Protein AF-A0ABD5DJY9-F1 (afdb_monomer)

pLDDT: mean 90.46, std 8.33, range [58.66, 97.94]

Radius of gyration: 17.86 Å; Cα contacts (8 Å, |Δi|>4): 42; chains: 1; bounding box: 42×24×44 Å

Mean predicted aligned error: 5.46 Å

Nearest PDB structures (foldseek):
  3hxp-assembly1_A  TM=9.118E-01  e=5.134E-02  Bacillus subtilis
  3g9q-assembly1_A  TM=9.207E-01  e=8.351E-02  Bacillus subtilis subsp. subtilis str. 168
  2m6l-assembly1_A  TM=8.488E-01  e=1.673E-01  Escherichia coli K-12
  5wfc-assembly1_A  TM=5.261E-01  e=2.346E+00  Thermochaetoides thermophila DSM 1495

Sequence (77 aa):
IITEPSRHVSVEQLEKIAPTVSIDHLQGSAPEIYRKLAQLTGTQPRLAILERRYQEQIKQLKAMVNPPQYSVSVIQA

Organism: Acinetobacter baumannii (NCBI:txid470)

Solvent-accessible surface area (backbone atoms only — not comparable to full-atom values): 4872 Å² total; per-residue (Å²): 81,81,48,44,80,89,52,91,70,55,66,77,65,45,45,76,77,38,75,57,48,74,53,58,70,86,83,34,58,74,68,51,52,54,50,53,50,18,65,75,68,73,37,50,74,59,48,53,54,52,53,52,53,49,53,52,52,54,52,52,48,52,70,74,41,66,61,93,81,58,91,84,86,86,84,89,130

Foldseek 3Di:
DEAEPPDPDDQVVVVVVHDYDYDYCVVDPPLVVVVVVCVVPVNVVVSVVVVVVVVVVVVVVCVVDVVVVDDDDDDDD

Secondary structure (DSSP, 8-state):
-EE-TT-SS-HHHHHTTS--EE--SSSS-HHHHHHHHHHHHT-HHHHHHHHHHHHHHHHHHHHHS-GGG--------

Structure (mmCIF, N/CA/C/O backbone):
data_AF-A0ABD5DJY9-F1
#
_entry.id   AF-A0ABD5DJY9-F1
#
loop_
_atom_site.group_PDB
_atom_site.id
_atom_site.type_symbol
_atom_site.label_atom_id
_atom_site.label_alt_id
_atom_site.label_comp_id
_atom_site.label_asym_id
_atom_site.label_entity_id
_atom_site.label_seq_id
_atom_site.pdbx_PDB_ins_code
_atom_site.Cartn_x
_atom_site.Cartn_y
_atom_site.Cartn_z
_atom_site.occupancy
_atom_site.B_iso_or_equiv
_atom_site.auth_seq_id
_atom_site.auth_comp_id
_atom_site.auth_asym_id
_atom_site.auth_atom_id
_atom_site.pdbx_PDB_model_num
ATOM 1 N N . ILE A 1 1 ? -12.346 3.507 9.841 1.00 94.31 1 ILE A N 1
ATOM 2 C CA . ILE A 1 1 ? -11.325 4.574 9.751 1.00 94.31 1 ILE A CA 1
ATOM 3 C C . ILE A 1 1 ? -9.979 3.921 9.479 1.00 94.31 1 ILE A C 1
ATOM 5 O O . ILE A 1 1 ? -9.688 2.883 10.060 1.00 94.31 1 ILE A O 1
ATOM 9 N N . ILE A 1 2 ? -9.187 4.482 8.570 1.00 92.75 2 ILE A N 1
ATOM 10 C CA . ILE A 1 2 ? -7.812 4.035 8.318 1.00 92.75 2 ILE A CA 1
ATOM 11 C C . ILE A 1 2 ? -6.898 5.150 8.824 1.00 92.75 2 ILE A C 1
ATOM 13 O O . ILE A 1 2 ? -7.099 6.306 8.454 1.00 92.75 2 ILE A O 1
ATOM 17 N N . THR A 1 3 ? -5.953 4.811 9.696 1.00 93.62 3 THR A N 1
ATOM 18 C CA . THR A 1 3 ? -4.984 5.746 10.288 1.00 93.62 3 THR A CA 1
ATOM 19 C C . THR A 1 3 ? -3.566 5.175 10.192 1.00 93.62 3 THR A C 1
ATOM 21 O O . THR A 1 3 ? -3.379 4.045 9.741 1.00 93.62 3 THR A O 1
ATOM 24 N N . GLU A 1 4 ? -2.569 5.948 10.609 1.00 90.62 4 GLU A N 1
ATOM 25 C CA . GLU A 1 4 ? -1.161 5.545 10.677 1.00 90.62 4 GLU A CA 1
ATOM 26 C C . GLU A 1 4 ? -0.579 5.852 12.073 1.00 90.62 4 GLU A C 1
ATOM 28 O O . GLU A 1 4 ? -1.093 6.747 12.755 1.00 90.62 4 GLU A O 1
ATOM 33 N N . PRO A 1 5 ? 0.489 5.157 12.516 1.00 86.44 5 PRO A N 1
ATOM 34 C CA . PRO A 1 5 ? 1.014 5.279 13.882 1.00 86.44 5 PRO A CA 1
ATOM 35 C C . PRO A 1 5 ? 1.481 6.680 14.290 1.00 86.44 5 PRO A C 1
ATOM 37 O O . PRO A 1 5 ? 1.486 7.000 15.473 1.00 86.44 5 PRO A O 1
ATOM 40 N N . SER A 1 6 ? 1.871 7.525 13.333 1.00 87.38 6 SER A N 1
ATOM 41 C CA . SER A 1 6 ? 2.343 8.891 13.594 1.00 87.38 6 SER A CA 1
ATOM 42 C C . SER A 1 6 ? 1.215 9.888 13.893 1.00 87.38 6 SER A C 1
ATOM 44 O O . SER A 1 6 ? 1.489 11.046 14.214 1.00 87.38 6 SER A O 1
ATOM 46 N N . ARG A 1 7 ? -0.059 9.483 13.789 1.00 90.19 7 ARG A N 1
ATOM 47 C CA . ARG A 1 7 ? -1.203 10.364 14.062 1.00 90.19 7 ARG A CA 1
ATOM 48 C C . ARG A 1 7 ? -1.417 10.544 15.561 1.00 90.19 7 ARG A C 1
ATOM 50 O O . ARG A 1 7 ? -1.351 9.603 16.337 1.00 90.19 7 ARG A O 1
ATOM 57 N N . HIS A 1 8 ? -1.761 11.771 15.948 1.00 89.31 8 HIS A N 1
ATOM 58 C CA . HIS A 1 8 ? -1.958 12.157 17.350 1.00 89.31 8 HIS A CA 1
ATOM 59 C C . HIS A 1 8 ? -3.222 11.581 18.004 1.00 89.31 8 HIS A C 1
ATOM 61 O O . HIS A 1 8 ? -3.325 11.580 19.227 1.00 89.31 8 HIS A O 1
ATOM 67 N N . VAL A 1 9 ? -4.197 11.127 17.214 1.00 91.88 9 VAL A N 1
ATOM 68 C CA . VAL A 1 9 ? -5.447 10.560 17.737 1.00 91.88 9 VAL A CA 1
ATOM 69 C C . VAL A 1 9 ? -5.249 9.070 17.983 1.00 91.88 9 VAL A C 1
ATOM 71 O O . VAL A 1 9 ? -4.828 8.349 17.076 1.00 91.88 9 VAL A O 1
ATOM 74 N N . SER A 1 10 ? -5.571 8.600 19.190 1.00 92.19 10 SER A N 1
ATOM 75 C CA . SER A 1 10 ? -5.415 7.185 19.523 1.00 92.19 10 SER A CA 1
ATOM 76 C C . SER A 1 10 ? -6.419 6.314 18.765 1.00 92.19 10 SER A C 1
ATOM 78 O O . SER A 1 10 ? -7.556 6.714 18.500 1.00 92.19 10 SER A O 1
ATOM 80 N N . VAL A 1 11 ? -6.010 5.086 18.440 1.00 93.12 11 VAL A N 1
ATOM 81 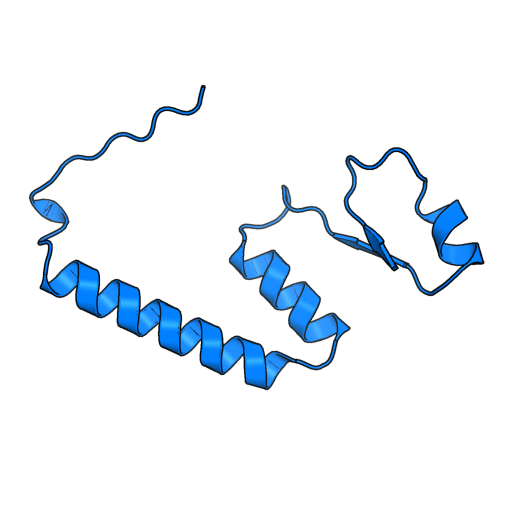C CA . VAL A 1 11 ? -6.882 4.096 17.784 1.00 93.12 11 VAL A CA 1
ATOM 82 C C . VAL A 1 11 ? -8.126 3.824 18.633 1.00 93.12 11 VAL A C 1
ATOM 84 O O . VAL A 1 11 ? -9.231 3.837 18.102 1.00 93.12 11 VAL A O 1
ATOM 87 N N . GLU A 1 12 ? -7.969 3.714 19.953 1.00 93.56 12 GLU A N 1
ATOM 88 C CA . GLU A 1 12 ? -9.065 3.501 20.911 1.00 93.56 12 GLU A CA 1
ATOM 89 C C . GLU A 1 12 ? -10.162 4.577 20.831 1.00 93.56 12 GLU A C 1
ATOM 91 O O . GLU A 1 12 ? -11.344 4.292 21.024 1.00 93.56 12 GLU A O 1
ATOM 96 N N . GLN A 1 13 ? -9.801 5.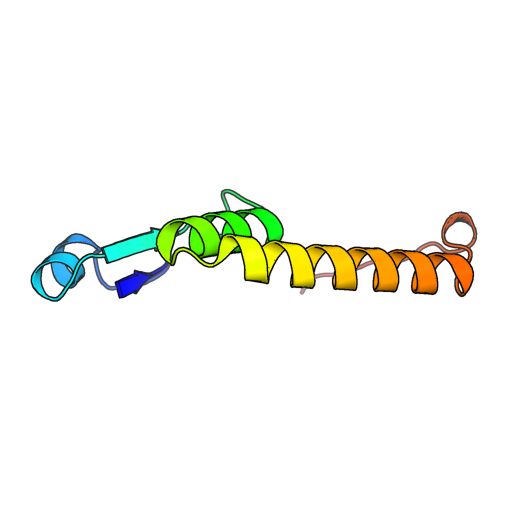837 20.553 1.00 94.75 13 GLN A N 1
ATOM 97 C CA . GLN A 1 13 ? -10.783 6.910 20.369 1.00 94.75 13 GLN A CA 1
ATOM 98 C C . GLN A 1 13 ? -11.527 6.777 19.037 1.00 94.75 13 GLN A C 1
ATOM 100 O O . GLN A 1 13 ? -12.730 7.027 18.979 1.00 94.75 13 GLN A O 1
ATOM 105 N N . LEU A 1 14 ? -10.829 6.371 17.978 1.00 96.50 14 LEU A N 1
ATOM 106 C CA . LEU A 1 14 ? -11.400 6.201 16.641 1.00 96.50 14 LEU A CA 1
ATOM 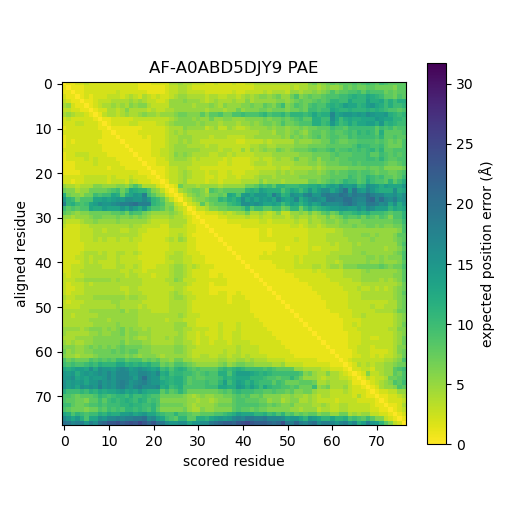107 C C . LEU A 1 14 ? -12.318 4.971 16.561 1.00 96.50 14 LEU A C 1
ATOM 109 O O . LEU A 1 14 ? -13.352 5.022 15.894 1.00 96.50 14 LEU A O 1
ATOM 113 N N . GLU A 1 15 ? -11.995 3.899 17.289 1.00 96.56 15 GLU A N 1
ATOM 114 C CA . GLU A 1 15 ? -12.814 2.681 17.383 1.00 96.56 15 GLU A CA 1
ATOM 115 C C . GLU A 1 15 ? -14.207 2.937 17.969 1.00 96.56 15 GLU A C 1
ATOM 117 O O . GLU A 1 15 ? -15.164 2.264 17.588 1.00 96.56 15 GLU A O 1
ATOM 122 N N . LYS A 1 16 ? -14.356 3.960 18.822 1.00 97.12 16 LYS A N 1
ATOM 123 C CA . LYS A 1 16 ? -15.666 4.395 19.340 1.00 97.12 16 LYS A CA 1
ATOM 124 C C . LYS A 1 16 ? -16.579 4.975 18.255 1.00 97.12 16 LYS A C 1
ATOM 126 O O . LYS A 1 16 ? -17.786 5.046 18.463 1.00 97.12 16 LYS A O 1
ATOM 131 N N . ILE A 1 17 ? -16.017 5.420 17.130 1.00 97.25 17 ILE A N 1
ATOM 132 C CA . ILE A 1 17 ? -16.749 6.052 16.024 1.00 97.25 17 ILE A CA 1
ATOM 133 C C . ILE A 1 17 ? -17.049 5.024 14.931 1.00 97.25 17 ILE A C 1
ATOM 135 O O . ILE A 1 17 ? -18.164 4.972 14.414 1.00 97.25 17 ILE A O 1
ATOM 139 N N . ALA A 1 18 ? -16.051 4.224 14.548 1.00 96.88 18 ALA A N 1
ATOM 140 C CA . ALA A 1 18 ? -16.170 3.222 13.493 1.00 96.88 18 ALA A CA 1
ATOM 141 C C . ALA A 1 18 ? -15.040 2.180 13.582 1.00 96.88 18 ALA A C 1
ATOM 143 O O . ALA A 1 18 ? -13.986 2.480 14.151 1.00 96.88 18 ALA A O 1
ATOM 144 N N . PRO A 1 19 ? -15.183 1.003 12.932 1.00 95.50 19 PRO A N 1
ATOM 145 C CA . PRO A 1 19 ? -14.098 0.029 12.816 1.00 95.50 19 PRO A CA 1
ATOM 146 C C . PRO A 1 19 ? -12.819 0.701 12.322 1.00 95.50 19 PRO A C 1
ATOM 148 O O . PRO A 1 19 ? -12.821 1.326 11.256 1.00 95.50 19 PRO A O 1
ATOM 151 N N . THR A 1 20 ? -11.749 0.628 13.109 1.00 94.94 20 THR A N 1
ATOM 152 C CA . THR A 1 20 ? -10.512 1.367 12.852 1.00 94.94 20 THR A CA 1
ATOM 153 C C . THR A 1 20 ? -9.343 0.418 12.661 1.00 94.94 20 THR A C 1
ATOM 155 O O . THR A 1 20 ? -9.220 -0.576 13.362 1.00 94.94 20 THR A O 1
ATOM 158 N N . VAL A 1 21 ? -8.485 0.726 11.691 1.00 91.75 21 VAL A N 1
ATOM 159 C CA . VAL A 1 21 ? -7.248 -0.014 11.433 1.00 91.75 21 VAL A CA 1
ATOM 160 C C . VAL A 1 21 ? -6.102 0.985 11.336 1.00 91.75 21 VAL A C 1
ATOM 162 O O . VAL A 1 21 ? -6.184 1.957 10.581 1.00 91.75 21 VAL A O 1
ATOM 165 N N . SER A 1 22 ? -5.035 0.737 12.094 1.00 89.75 22 SER A N 1
ATOM 166 C CA . SER A 1 22 ? -3.769 1.457 11.956 1.00 89.75 22 SER A CA 1
ATOM 167 C C . SER A 1 22 ? -2.845 0.68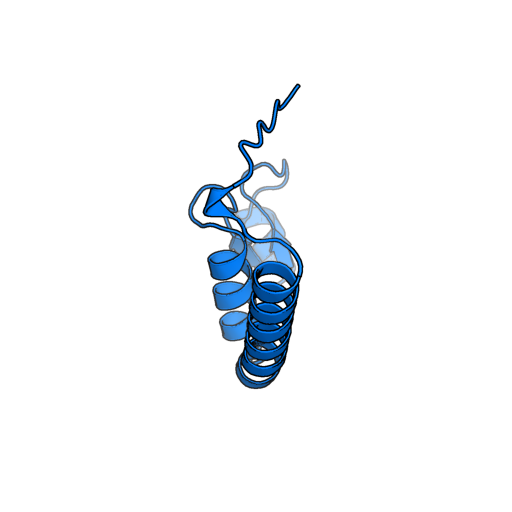1 11.021 1.00 89.75 22 SER A C 1
ATOM 169 O O . SER A 1 22 ? -2.576 -0.499 11.254 1.00 89.75 22 SER A O 1
ATOM 171 N N . ILE A 1 23 ? -2.387 1.320 9.944 1.00 87.69 23 ILE A N 1
ATOM 172 C CA . ILE A 1 23 ? -1.452 0.733 8.980 1.00 87.69 23 ILE A CA 1
ATOM 173 C C . ILE A 1 23 ? -0.137 1.498 9.077 1.00 87.69 23 ILE A C 1
ATOM 175 O O . ILE A 1 23 ? -0.071 2.684 8.765 1.00 87.69 23 ILE A O 1
ATOM 179 N N . ASP A 1 24 ? 0.914 0.803 9.500 1.00 81.81 24 ASP A N 1
ATOM 180 C CA . ASP A 1 24 ? 2.264 1.351 9.541 1.00 81.81 24 ASP A CA 1
ATOM 181 C C . ASP A 1 24 ? 2.930 1.253 8.159 1.00 81.81 24 ASP A C 1
ATOM 183 O O . ASP A 1 24 ? 3.110 0.154 7.625 1.00 81.81 24 ASP A O 1
ATOM 187 N N . HIS A 1 25 ? 3.289 2.405 7.587 1.00 72.19 25 HIS A N 1
ATOM 188 C CA . HIS A 1 25 ? 4.020 2.500 6.323 1.00 72.19 25 HIS A CA 1
ATOM 189 C C . HIS A 1 25 ? 5.530 2.252 6.485 1.00 72.19 25 HIS A C 1
ATOM 191 O O . HIS A 1 25 ? 6.231 2.107 5.489 1.00 72.19 25 HIS A O 1
ATOM 197 N N . LEU A 1 26 ? 6.041 2.196 7.719 1.00 67.88 26 LEU A N 1
ATOM 198 C CA . LEU A 1 26 ? 7.433 1.859 8.029 1.00 67.88 26 LEU A CA 1
ATOM 199 C C . LEU A 1 26 ? 7.640 0.342 8.142 1.00 67.88 26 LEU A C 1
ATOM 201 O O . LEU A 1 26 ? 8.743 -0.149 7.919 1.00 67.88 26 LEU A O 1
ATOM 205 N N . GLN A 1 27 ? 6.577 -0.419 8.427 1.00 65.19 27 GLN A N 1
ATOM 206 C CA . GLN A 1 27 ? 6.611 -1.888 8.504 1.00 65.19 27 GLN A CA 1
ATOM 207 C C . GLN A 1 27 ? 6.376 -2.587 7.153 1.00 65.19 27 GLN A C 1
ATOM 209 O O . GLN A 1 27 ? 6.178 -3.801 7.103 1.00 65.19 27 GLN A O 1
ATOM 214 N N . GLY A 1 28 ? 6.393 -1.850 6.042 1.00 61.50 28 GLY A N 1
ATOM 215 C CA . GLY A 1 28 ? 6.271 -2.419 4.705 1.00 61.50 28 GLY A CA 1
ATOM 216 C C . GLY A 1 28 ? 6.490 -1.375 3.619 1.00 61.50 28 GLY A C 1
ATOM 217 O O . GLY A 1 28 ? 6.140 -0.214 3.782 1.00 61.50 28 GLY A O 1
ATOM 218 N N . SER A 1 29 ? 7.060 -1.784 2.487 1.00 76.75 29 SER A N 1
ATOM 219 C CA . SER A 1 29 ? 7.163 -0.907 1.318 1.00 76.75 29 SER A CA 1
ATOM 220 C C . SER A 1 29 ? 5.766 -0.521 0.804 1.00 76.75 29 SER A C 1
ATOM 222 O O . SER A 1 29 ? 4.773 -1.177 1.123 1.00 76.75 29 SER A O 1
ATOM 224 N N . ALA A 1 30 ? 5.665 0.520 -0.030 1.00 79.12 30 ALA A N 1
ATOM 225 C CA . ALA A 1 30 ? 4.385 0.936 -0.619 1.00 79.12 30 ALA A CA 1
ATOM 226 C C . ALA A 1 30 ? 3.535 -0.233 -1.192 1.00 79.12 30 ALA A C 1
ATOM 228 O O . ALA A 1 30 ? 2.328 -0.248 -0.942 1.00 79.12 30 ALA A O 1
ATOM 229 N N . PRO A 1 31 ? 4.107 -1.255 -1.869 1.00 84.25 31 PRO A N 1
ATOM 230 C CA . PRO A 1 31 ? 3.378 -2.467 -2.263 1.00 84.25 31 PRO A CA 1
ATOM 231 C C . PRO A 1 31 ? 2.637 -3.193 -1.128 1.00 84.25 31 PRO A C 1
ATOM 233 O O . PRO A 1 31 ? 1.495 -3.616 -1.313 1.00 84.25 31 PRO A O 1
ATOM 236 N N . GLU A 1 32 ? 3.241 -3.316 0.054 1.00 86.94 32 GLU A N 1
ATOM 237 C CA . GLU A 1 32 ? 2.620 -3.994 1.200 1.00 86.94 32 GLU A CA 1
ATOM 238 C C . GLU A 1 32 ? 1.418 -3.215 1.743 1.00 86.94 32 GLU A C 1
ATOM 240 O O . GLU A 1 32 ? 0.408 -3.810 2.128 1.00 86.94 32 GLU A O 1
ATOM 245 N N . ILE A 1 33 ? 1.479 -1.881 1.711 1.00 89.81 33 ILE A N 1
ATOM 246 C CA . ILE A 1 33 ? 0.355 -1.019 2.100 1.00 89.81 33 ILE A CA 1
ATOM 247 C C . ILE A 1 33 ? -0.828 -1.257 1.162 1.00 89.81 33 ILE A C 1
ATOM 249 O O . ILE A 1 33 ? -1.943 -1.515 1.622 1.00 89.81 33 ILE A O 1
ATOM 253 N N . TYR A 1 34 ? -0.593 -1.235 -0.154 1.00 91.50 34 TYR A N 1
ATOM 254 C CA . TYR A 1 34 ? -1.651 -1.484 -1.134 1.00 91.50 34 TYR A CA 1
ATOM 255 C C . TYR A 1 34 ? -2.233 -2.896 -1.016 1.00 91.50 34 TYR A C 1
ATOM 257 O O . TYR A 1 34 ? -3.448 -3.057 -1.153 1.00 91.50 34 TYR A O 1
ATOM 265 N N . ARG A 1 35 ? -1.419 -3.903 -0.674 1.00 91.50 35 ARG A N 1
ATOM 266 C CA . ARG A 1 35 ? -1.906 -5.260 -0.385 1.00 91.50 35 ARG A CA 1
ATOM 267 C C . ARG A 1 35 ? -2.845 -5.288 0.822 1.00 91.50 35 ARG A C 1
ATOM 269 O O . ARG A 1 35 ? -3.945 -5.831 0.710 1.00 91.50 35 ARG A O 1
ATOM 276 N N . LYS A 1 36 ? -2.453 -4.679 1.948 1.00 91.50 36 LYS A N 1
ATOM 277 C CA . LYS A 1 36 ? -3.294 -4.599 3.159 1.00 91.50 36 LYS A CA 1
ATOM 278 C C . LYS A 1 36 ? -4.608 -3.863 2.885 1.00 91.50 36 LYS A C 1
ATOM 280 O O . LYS A 1 36 ? -5.671 -4.341 3.272 1.00 91.50 36 LYS A O 1
ATOM 285 N N . LEU A 1 37 ? -4.554 -2.745 2.159 1.00 92.81 37 LEU A N 1
ATOM 286 C CA . LEU A 1 37 ? -5.745 -1.982 1.768 1.00 92.81 37 LEU A CA 1
ATO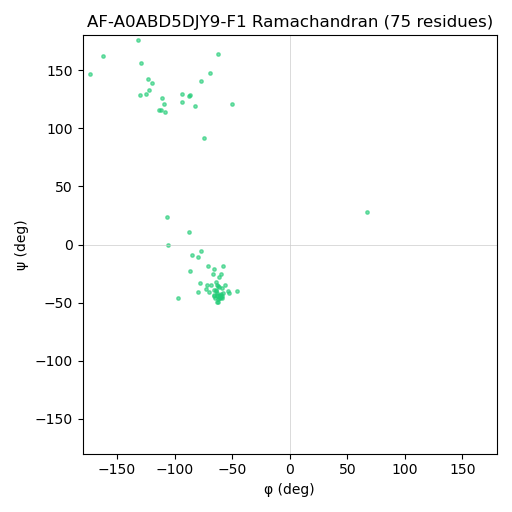M 287 C C . LEU A 1 37 ? -6.676 -2.789 0.857 1.00 92.81 37 LEU A C 1
ATOM 289 O O . LEU A 1 37 ? -7.895 -2.764 1.041 1.00 92.81 37 LEU A O 1
ATOM 293 N N . ALA A 1 38 ? -6.120 -3.525 -0.104 1.00 95.62 38 ALA A N 1
ATOM 294 C CA . ALA A 1 38 ? -6.907 -4.354 -1.004 1.00 95.62 38 ALA A CA 1
ATOM 295 C C . ALA A 1 38 ? -7.598 -5.504 -0.266 1.00 95.62 38 ALA A C 1
ATOM 297 O O . ALA A 1 38 ? -8.760 -5.789 -0.544 1.00 95.62 38 ALA A O 1
ATOM 298 N N . GLN A 1 39 ? -6.921 -6.118 0.707 1.00 94.69 39 GLN A N 1
ATOM 299 C CA . GLN A 1 39 ? -7.521 -7.127 1.581 1.00 94.69 39 GLN A CA 1
ATOM 300 C C . GLN A 1 39 ? -8.635 -6.539 2.451 1.00 94.69 39 GLN A C 1
ATOM 302 O O . GLN A 1 39 ? -9.723 -7.106 2.501 1.00 94.69 39 GLN A O 1
ATOM 307 N N . LEU A 1 40 ? -8.394 -5.381 3.074 1.00 94.25 40 LEU A N 1
ATOM 308 C CA . LEU A 1 40 ? -9.358 -4.719 3.956 1.00 94.25 40 LEU A CA 1
ATOM 309 C C . LEU A 1 40 ? -10.632 -4.272 3.222 1.00 94.25 40 LEU A C 1
ATOM 311 O O . LEU A 1 40 ? -11.710 -4.252 3.807 1.00 94.25 40 LEU A O 1
ATOM 315 N N . THR A 1 41 ? -10.510 -3.899 1.948 1.00 95.56 41 THR A N 1
ATOM 316 C CA . THR A 1 41 ? -11.617 -3.335 1.156 1.00 95.56 41 THR A CA 1
ATOM 317 C C . THR A 1 41 ? -12.207 -4.303 0.132 1.00 95.56 41 THR A C 1
ATOM 319 O O . THR A 1 41 ? -13.126 -3.927 -0.591 1.00 95.56 41 THR A O 1
ATOM 322 N N . GLY A 1 42 ? -11.687 -5.531 0.032 1.00 97.00 42 GLY A N 1
ATOM 323 C CA . GLY A 1 42 ? -12.124 -6.499 -0.979 1.00 97.00 42 GLY A CA 1
ATOM 324 C C . GLY A 1 42 ? -11.776 -6.094 -2.419 1.00 97.00 42 GLY A C 1
ATOM 325 O O . GLY A 1 42 ? -12.489 -6.449 -3.357 1.00 97.00 42 GLY A O 1
ATOM 326 N N . THR A 1 43 ? -10.708 -5.315 -2.618 1.00 97.81 43 THR A N 1
ATOM 327 C CA . THR A 1 43 ? -10.317 -4.756 -3.927 1.00 97.81 43 THR A CA 1
ATOM 328 C C . THR A 1 43 ? -9.085 -5.427 -4.547 1.00 97.81 43 THR A C 1
ATOM 330 O O . THR A 1 43 ? -8.429 -4.858 -5.421 1.00 97.81 43 THR A O 1
ATOM 333 N N . GLN A 1 44 ? -8.784 -6.673 -4.175 1.00 97.50 44 GLN A N 1
ATOM 334 C CA . GLN A 1 44 ? -7.680 -7.467 -4.737 1.00 97.50 44 GLN A CA 1
ATOM 335 C C . GLN A 1 44 ? -7.708 -7.567 -6.278 1.00 97.50 44 GLN A C 1
ATOM 337 O O . GLN A 1 44 ? -6.650 -7.401 -6.886 1.00 97.50 44 GLN A O 1
ATOM 342 N N . PRO A 1 45 ? -8.869 -7.736 -6.952 1.00 97.94 45 PRO A N 1
ATOM 343 C CA . PRO A 1 45 ?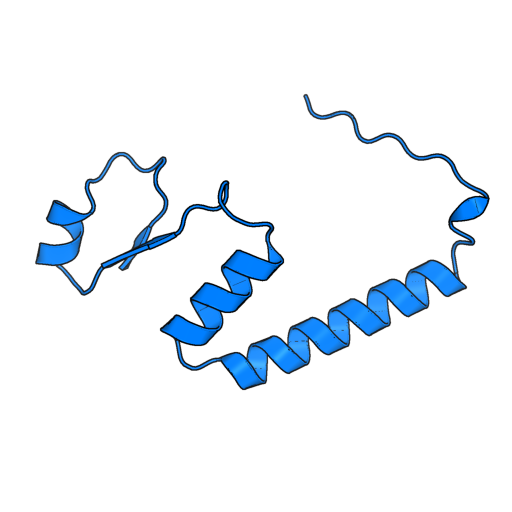 -8.909 -7.733 -8.418 1.00 97.94 45 PRO A CA 1
ATOM 344 C C . PRO A 1 45 ? -8.435 -6.404 -9.017 1.00 97.94 45 PRO A C 1
ATOM 346 O O . PRO A 1 45 ? -7.749 -6.377 -10.037 1.00 97.94 45 PRO A O 1
ATOM 349 N N . ARG A 1 46 ? -8.758 -5.285 -8.356 1.00 97.44 46 ARG A N 1
ATOM 350 C CA . ARG A 1 46 ? -8.308 -3.953 -8.769 1.00 97.44 46 ARG A CA 1
ATOM 351 C C . ARG A 1 46 ? -6.809 -3.787 -8.543 1.00 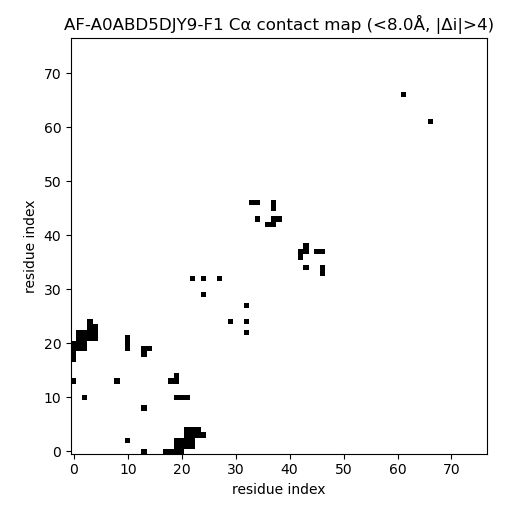97.44 46 ARG A C 1
ATOM 353 O O . ARG A 1 46 ? -6.139 -3.229 -9.410 1.00 97.44 46 ARG A O 1
ATOM 360 N N . LEU A 1 47 ? -6.289 -4.285 -7.421 1.00 97.19 47 LEU A N 1
ATOM 361 C CA . LEU A 1 47 ? -4.853 -4.277 -7.149 1.00 97.19 47 LEU A CA 1
ATOM 362 C C . LEU A 1 47 ? -4.076 -5.033 -8.235 1.00 97.19 47 LEU A C 1
ATOM 364 O O . LEU A 1 47 ? -3.118 -4.482 -8.766 1.00 97.19 47 LEU A O 1
ATOM 368 N N . ALA A 1 48 ? -4.544 -6.211 -8.657 1.00 97.06 48 ALA A N 1
ATOM 369 C CA . ALA A 1 48 ? -3.884 -6.995 -9.705 1.00 97.06 48 ALA A CA 1
ATOM 370 C C . ALA A 1 48 ? -3.761 -6.233 -11.042 1.00 97.06 48 ALA A C 1
ATOM 372 O O . ALA A 1 48 ? -2.746 -6.323 -11.735 1.00 97.06 48 ALA A O 1
ATOM 373 N N . ILE A 1 49 ? -4.773 -5.434 -11.405 1.00 97.75 49 ILE A N 1
ATOM 374 C CA . ILE A 1 49 ? -4.726 -4.578 -12.603 1.00 97.75 49 ILE A CA 1
ATOM 375 C C . ILE A 1 49 ? -3.655 -3.488 -12.454 1.00 97.75 49 ILE A C 1
ATOM 377 O O . ILE A 1 49 ? -2.915 -3.213 -13.403 1.00 97.75 49 ILE A O 1
ATOM 381 N N . LEU A 1 50 ? -3.573 -2.860 -11.277 1.00 95.88 50 LEU A N 1
ATOM 382 C CA . LEU A 1 50 ? -2.583 -1.820 -10.989 1.00 95.88 50 LEU A CA 1
ATOM 383 C C . LEU A 1 50 ? -1.159 -2.386 -11.001 1.00 95.88 50 LEU A C 1
ATOM 385 O O . LEU A 1 50 ? -0.281 -1.796 -11.629 1.00 95.88 50 LEU A O 1
ATOM 389 N N . GLU A 1 51 ? -0.948 -3.549 -10.385 1.00 95.50 51 GLU A N 1
ATOM 390 C CA . GLU A 1 51 ? 0.340 -4.248 -10.370 1.00 95.50 51 GLU A CA 1
ATOM 391 C C . GLU A 1 51 ? 0.789 -4.620 -11.783 1.00 95.50 51 GLU A C 1
ATOM 393 O O . GLU A 1 51 ? 1.923 -4.328 -12.167 1.00 95.50 51 GLU A O 1
ATOM 398 N N . ARG A 1 52 ? -0.115 -5.179 -12.597 1.00 97.25 52 ARG A N 1
ATOM 399 C CA . ARG A 1 52 ? 0.179 -5.493 -14.000 1.00 97.25 52 ARG A CA 1
ATOM 400 C C . ARG A 1 52 ? 0.578 -4.246 -14.784 1.00 97.25 52 ARG A C 1
ATOM 402 O O . ARG A 1 52 ? 1.565 -4.272 -15.514 1.00 97.25 52 ARG A O 1
ATOM 409 N N . ARG A 1 53 ? -0.163 -3.142 -14.635 1.00 97.25 53 ARG A N 1
ATOM 410 C CA . ARG A 1 53 ? 0.165 -1.876 -15.311 1.00 97.25 53 ARG A CA 1
ATOM 411 C C . ARG A 1 53 ? 1.545 -1.364 -14.899 1.00 97.25 53 ARG A C 1
ATOM 413 O O . ARG A 1 53 ? 2.311 -0.950 -15.763 1.00 97.25 53 ARG A O 1
ATOM 420 N N . TYR A 1 54 ? 1.862 -1.413 -13.608 1.00 95.19 54 TYR A N 1
ATOM 421 C CA . TYR A 1 54 ? 3.156 -0.979 -13.092 1.00 95.19 54 TYR A CA 1
ATOM 422 C C . TYR A 1 54 ? 4.310 -1.831 -13.642 1.00 95.19 54 TYR A C 1
ATOM 424 O O . TYR A 1 54 ? 5.324 -1.293 -14.083 1.00 95.19 54 TYR A O 1
ATOM 432 N N . GLN A 1 55 ? 4.143 -3.155 -13.701 1.00 96.19 55 GLN A N 1
ATOM 433 C CA . GLN A 1 55 ? 5.140 -4.054 -14.289 1.00 96.19 55 GLN A CA 1
ATOM 434 C C . GLN A 1 55 ? 5.408 -3.739 -15.766 1.00 96.19 55 GLN A C 1
ATOM 436 O O . GLN A 1 55 ? 6.570 -3.687 -16.175 1.00 96.19 55 GLN A O 1
ATOM 441 N N . GLU A 1 56 ? 4.363 -3.471 -16.553 1.00 97.81 56 GLU A N 1
ATOM 442 C CA . GLU A 1 56 ? 4.523 -3.070 -17.956 1.00 97.81 56 GLU A CA 1
ATOM 443 C C . GLU A 1 56 ? 5.248 -1.723 -18.091 1.00 97.81 56 GLU A C 1
ATOM 445 O O . GLU A 1 56 ? 6.130 -1.590 -18.937 1.00 97.81 56 GLU A O 1
ATOM 450 N N . GLN A 1 57 ? 4.965 -0.748 -17.221 1.00 96.12 57 GLN A N 1
ATOM 451 C CA . GLN A 1 57 ? 5.681 0.535 -17.206 1.00 96.12 57 GLN A CA 1
ATOM 452 C C . GLN A 1 57 ? 7.173 0.356 -16.901 1.00 96.12 57 GLN A C 1
ATOM 454 O O . GLN A 1 57 ? 8.019 0.927 -17.588 1.00 96.12 57 GLN A O 1
ATOM 459 N N . ILE A 1 58 ? 7.517 -0.480 -15.915 1.00 94.44 58 ILE A N 1
ATOM 460 C CA . ILE A 1 58 ? 8.916 -0.794 -15.594 1.00 94.44 58 ILE A CA 1
ATOM 461 C C . ILE A 1 58 ? 9.595 -1.514 -16.762 1.00 94.44 58 ILE A C 1
ATOM 463 O O . ILE A 1 58 ? 10.748 -1.217 -17.078 1.00 94.44 58 ILE A O 1
ATOM 467 N N . LYS A 1 59 ? 8.898 -2.439 -17.428 1.00 95.69 59 LYS A N 1
ATOM 468 C CA . LYS A 1 59 ? 9.420 -3.138 -18.607 1.00 95.69 59 LYS A CA 1
ATOM 469 C C . LYS A 1 59 ? 9.704 -2.170 -19.756 1.00 95.69 59 LYS A C 1
ATOM 471 O O . LYS A 1 59 ? 10.784 -2.232 -20.338 1.00 95.69 59 LYS A O 1
ATOM 476 N N . GLN A 1 60 ? 8.771 -1.266 -20.050 1.00 95.56 60 GLN A N 1
ATOM 477 C CA . GLN A 1 60 ? 8.941 -0.230 -21.073 1.00 95.56 60 GLN A CA 1
ATOM 478 C C . GLN A 1 60 ? 10.115 0.694 -20.740 1.00 95.56 60 GLN A C 1
ATOM 480 O O . GLN A 1 60 ? 10.978 0.914 -21.587 1.00 95.56 60 GLN A O 1
ATOM 485 N N . LEU A 1 61 ? 10.209 1.156 -19.490 1.00 93.62 61 LEU A N 1
ATOM 486 C CA . LEU A 1 61 ? 11.305 2.013 -19.045 1.00 93.62 61 LEU A CA 1
ATOM 487 C C . LEU A 1 61 ? 12.669 1.329 -19.210 1.00 93.62 61 LEU A C 1
ATOM 489 O O . LEU A 1 61 ? 13.587 1.938 -19.745 1.00 93.62 61 LEU A O 1
ATOM 493 N N . LYS A 1 62 ? 12.795 0.058 -18.810 1.00 92.06 62 LYS A N 1
ATOM 494 C CA . LYS A 1 62 ? 14.037 -0.725 -18.959 1.00 92.06 62 LYS A CA 1
ATOM 495 C C . LYS A 1 62 ? 14.407 -1.022 -20.416 1.00 92.06 62 LYS A C 1
ATOM 497 O O . LYS A 1 62 ? 15.570 -1.279 -20.701 1.00 92.06 62 LYS A O 1
ATOM 502 N N . ALA A 1 63 ? 13.429 -1.045 -21.320 1.00 91.81 63 ALA A N 1
ATOM 503 C CA . ALA A 1 63 ? 13.684 -1.201 -22.749 1.00 91.81 63 ALA A CA 1
ATOM 504 C C . ALA A 1 63 ? 14.178 0.110 -23.383 1.00 91.81 63 ALA A C 1
ATOM 506 O O . ALA A 1 63 ? 14.984 0.076 -24.307 1.00 91.81 63 ALA A O 1
ATOM 507 N N . MET A 1 64 ? 13.703 1.255 -22.883 1.00 90.88 64 MET A N 1
ATOM 508 C CA . MET A 1 64 ? 14.120 2.581 -23.352 1.00 90.88 64 MET A CA 1
ATOM 509 C C . MET A 1 64 ? 15.459 3.025 -22.763 1.00 90.88 64 MET A C 1
ATOM 511 O O . MET A 1 64 ? 16.279 3.626 -23.450 1.00 90.88 64 MET A O 1
ATOM 515 N N . VAL A 1 65 ? 15.663 2.759 -21.477 1.00 86.12 65 VAL A N 1
ATOM 516 C CA . V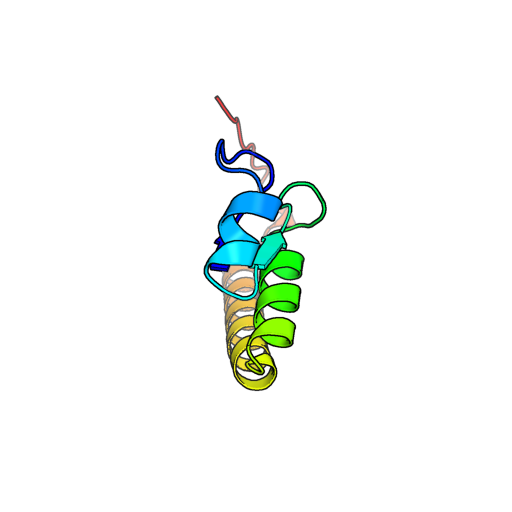AL A 1 65 ? 16.844 3.151 -20.713 1.00 86.12 65 VAL A CA 1
ATOM 517 C C . VAL A 1 65 ? 17.573 1.865 -20.389 1.00 86.12 65 VAL A C 1
ATOM 519 O O . VAL A 1 65 ? 16.998 1.053 -19.684 1.00 86.12 65 VAL A O 1
ATOM 522 N N . ASN A 1 66 ? 18.795 1.660 -20.889 1.00 85.81 66 ASN A N 1
ATOM 523 C CA . ASN A 1 66 ? 19.611 0.487 -20.562 1.00 85.81 66 ASN A CA 1
ATOM 524 C C . ASN A 1 66 ? 20.176 0.638 -19.135 1.00 85.81 66 ASN A C 1
ATOM 526 O O . ASN A 1 66 ? 21.232 1.255 -18.973 1.00 85.81 66 ASN A O 1
ATOM 530 N N . PRO A 1 67 ? 19.501 0.144 -18.076 1.00 83.38 67 PRO A N 1
ATOM 531 C CA . PRO A 1 67 ? 19.768 0.613 -16.716 1.00 83.38 67 PRO A CA 1
ATOM 532 C C . PRO A 1 67 ? 21.198 0.332 -16.216 1.00 83.38 67 PRO A C 1
ATOM 534 O O . PRO A 1 67 ? 21.744 1.199 -15.542 1.00 83.38 67 PRO A O 1
ATOM 537 N N . PRO A 1 68 ? 21.857 -0.796 -16.571 1.00 84.81 68 PRO A N 1
ATOM 538 C CA . PRO A 1 68 ? 23.253 -1.049 -16.210 1.00 84.81 68 PRO A CA 1
ATOM 539 C C . PRO A 1 68 ? 24.269 -0.006 -16.694 1.00 84.81 68 PRO A C 1
ATOM 541 O O . PRO A 1 68 ? 25.380 0.020 -16.176 1.00 84.81 68 PRO A O 1
ATOM 544 N N . GLN A 1 69 ? 23.934 0.822 -17.690 1.00 91.38 69 GLN A N 1
ATOM 545 C CA . GLN A 1 69 ? 24.849 1.837 -18.228 1.00 91.38 69 GLN A CA 1
ATOM 546 C C . GLN A 1 69 ? 24.837 3.154 -17.441 1.00 91.38 69 GLN A C 1
ATOM 548 O O . GLN A 1 69 ? 25.681 4.012 -17.697 1.00 91.38 69 GLN A O 1
ATOM 553 N N . TYR A 1 70 ? 23.909 3.328 -16.497 1.00 88.75 70 TYR A N 1
ATOM 554 C CA . TYR A 1 70 ? 23.720 4.586 -15.781 1.00 88.75 70 TYR A CA 1
ATOM 555 C C . TYR A 1 70 ? 23.812 4.378 -14.270 1.00 88.75 70 TYR A C 1
ATOM 557 O O . TYR A 1 70 ? 23.115 3.542 -13.699 1.00 88.75 70 TYR A O 1
ATOM 565 N N . SER A 1 71 ? 24.626 5.200 -13.612 1.00 92.31 71 SER A N 1
ATOM 566 C CA . SER A 1 71 ? 24.625 5.327 -12.154 1.00 92.31 71 SER A CA 1
ATOM 567 C C . SER A 1 71 ? 23.703 6.471 -11.756 1.00 92.31 71 SER A C 1
ATOM 569 O O . SER A 1 71 ? 23.819 7.577 -12.283 1.00 92.31 71 SER A O 1
ATOM 571 N N . VAL A 1 72 ? 22.795 6.212 -10.819 1.00 91.31 72 VAL A N 1
ATOM 572 C CA . VAL A 1 72 ? 21.867 7.215 -10.287 1.00 91.31 72 VAL A CA 1
ATOM 573 C C . VAL A 1 72 ? 22.030 7.320 -8.776 1.00 91.31 72 VAL A C 1
ATOM 575 O O . VAL A 1 72 ? 22.219 6.310 -8.100 1.00 91.31 72 VAL A O 1
ATOM 578 N N . SER A 1 73 ? 21.924 8.539 -8.253 1.00 93.12 73 SER A N 1
ATOM 579 C CA . SER A 1 73 ? 21.934 8.815 -6.816 1.00 93.12 73 SER A CA 1
ATOM 580 C C . SER A 1 73 ? 20.651 9.539 -6.440 1.00 93.12 73 SER A C 1
ATOM 582 O O . SER A 1 73 ? 20.260 10.500 -7.100 1.00 93.12 73 SER A O 1
ATOM 584 N N . VAL A 1 74 ? 20.008 9.088 -5.366 1.00 90.06 74 VAL A N 1
ATOM 585 C CA . VAL A 1 74 ? 18.880 9.784 -4.742 1.00 90.06 74 VAL A CA 1
ATOM 586 C C . VAL A 1 74 ? 19.380 10.341 -3.419 1.00 90.06 74 VA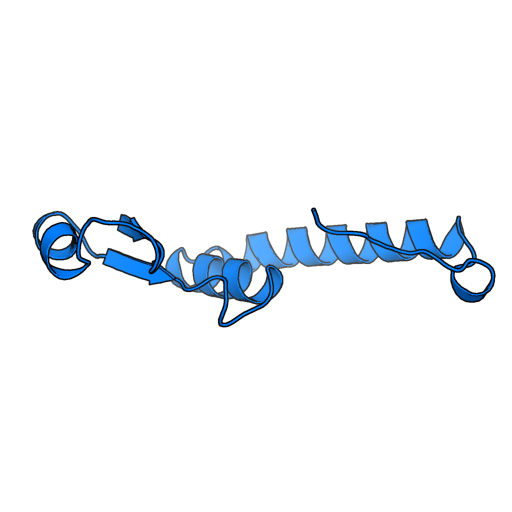L A C 1
ATOM 588 O O . VAL A 1 74 ? 19.849 9.583 -2.574 1.00 90.06 74 VAL A O 1
ATOM 591 N N . ILE A 1 75 ? 19.308 11.658 -3.251 1.00 92.19 75 ILE A N 1
ATOM 592 C CA . ILE A 1 75 ? 19.690 12.337 -2.012 1.00 92.19 75 ILE A CA 1
ATOM 593 C C . ILE A 1 75 ? 18.393 12.815 -1.361 1.00 92.19 75 ILE A C 1
ATOM 595 O O . ILE A 1 75 ? 17.683 13.635 -1.941 1.00 92.19 75 ILE A O 1
ATOM 599 N N . GLN A 1 76 ? 18.055 12.258 -0.197 1.00 75.75 76 GLN A N 1
ATOM 600 C CA . GLN A 1 76 ? 16.952 12.752 0.629 1.00 75.75 76 GLN A CA 1
ATOM 601 C C . GLN A 1 76 ? 17.486 13.869 1.531 1.00 75.75 76 GLN A C 1
ATOM 603 O O . GLN A 1 76 ? 18.519 13.687 2.174 1.00 75.75 76 GLN A O 1
ATOM 608 N N . ALA A 1 77 ? 16.808 15.018 1.516 1.00 58.66 77 ALA A N 1
ATOM 609 C CA . ALA A 1 77 ? 17.055 16.150 2.408 1.00 58.66 77 ALA A CA 1
ATOM 610 C C . ALA A 1 77 ? 16.119 16.094 3.619 1.00 58.66 77 ALA A C 1
ATOM 612 O O . ALA A 1 77 ? 14.977 15.607 3.439 1.00 58.66 77 ALA A O 1
#